Protein AF-A0A067PQX0-F1 (afdb_monomer_lite)

Radius of gyration: 15.1 Å; chains: 1; bounding box: 42×31×38 Å

Secondary structure (DSSP, 8-state):
-HHHHHHHHHHTHHHHTTSS---HHHHHHHHHTTHHHHHHHTTGGG--HHHHHHHHHHH-HHHHTSSHHHHHHHHHHHHHHHHHHHHHHHTT-

Organism: NCBI:txid933084

Foldseek 3Di:
DVQLVVQLVVQCVCVVVVVDDDDPVVSVLSSLVSNLVSCLVVQVLVDDPVVVVVVCVVCPPCNCVVDPSSVVSVVSNVVSSVVVVCCVVPVPD

Structure (mmCIF, N/CA/C/O backbone):
data_AF-A0A067PQX0-F1
#
_entry.id   AF-A0A067PQX0-F1
#
loop_
_atom_site.group_PDB
_atom_site.id
_atom_site.type_symbol
_atom_site.label_atom_id
_atom_site.label_alt_id
_atom_site.label_comp_id
_atom_site.label_asym_id
_atom_site.label_entity_id
_atom_site.label_seq_id
_atom_site.pdbx_PDB_ins_code
_atom_site.Cartn_x
_atom_site.Cartn_y
_atom_site.Cartn_z
_atom_site.occupancy
_atom_site.B_iso_or_equiv
_atom_site.auth_seq_id
_atom_site.auth_comp_id
_atom_site.auth_asym_id
_atom_site.auth_atom_id
_atom_site.pdbx_PDB_model_num
ATOM 1 N N . MET A 1 1 ? -4.351 -5.892 -9.983 1.00 63.44 1 MET A N 1
ATOM 2 C CA . MET A 1 1 ? -4.698 -5.231 -8.704 1.00 63.44 1 MET A CA 1
ATOM 3 C C . MET A 1 1 ? -5.718 -5.972 -7.832 1.00 63.44 1 MET A C 1
ATOM 5 O O . MET A 1 1 ? -5.829 -5.609 -6.671 1.00 63.44 1 MET A O 1
ATOM 9 N N . LEU A 1 2 ? -6.435 -7.012 -8.304 1.00 88.62 2 LEU A N 1
ATOM 10 C CA . LEU A 1 2 ? -7.407 -7.740 -7.456 1.00 88.62 2 LEU A CA 1
ATOM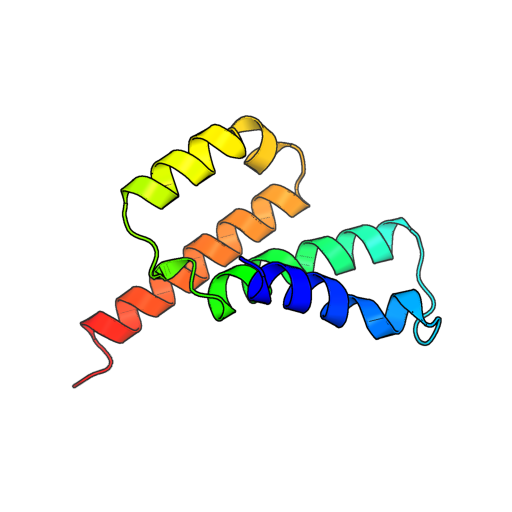 11 C C . LEU A 1 2 ? -6.789 -8.279 -6.157 1.00 88.62 2 LEU A C 1
ATOM 13 O O . LEU A 1 2 ? -7.383 -8.136 -5.096 1.00 88.62 2 LEU A O 1
ATOM 17 N N . ASN A 1 3 ? -5.567 -8.813 -6.226 1.00 95.25 3 ASN A N 1
ATOM 18 C CA . ASN A 1 3 ? -4.875 -9.329 -5.044 1.00 95.25 3 ASN A CA 1
ATOM 19 C C . ASN A 1 3 ? -4.488 -8.218 -4.055 1.00 95.25 3 ASN A C 1
ATOM 21 O O . ASN A 1 3 ? -4.575 -8.424 -2.849 1.00 95.25 3 ASN A O 1
ATOM 25 N N . THR A 1 4 ? -4.124 -7.028 -4.548 1.00 94.31 4 THR A N 1
ATOM 26 C CA . THR A 1 4 ? -3.892 -5.847 -3.703 1.00 94.31 4 THR A CA 1
ATOM 27 C C . THR A 1 4 ? -5.170 -5.459 -2.968 1.00 94.31 4 THR A C 1
ATOM 29 O O . THR A 1 4 ? -5.154 -5.339 -1.750 1.00 94.31 4 THR A O 1
ATOM 32 N N . MET A 1 5 ? -6.292 -5.339 -3.684 1.00 94.25 5 MET A N 1
ATOM 33 C CA . MET A 1 5 ? -7.579 -4.980 -3.077 1.00 94.25 5 MET A CA 1
ATOM 34 C C . MET A 1 5 ? -8.046 -6.024 -2.063 1.00 94.25 5 MET A C 1
ATOM 36 O O . MET A 1 5 ? -8.506 -5.672 -0.983 1.00 94.25 5 MET A O 1
ATOM 40 N N . HIS A 1 6 ? -7.879 -7.307 -2.381 1.00 96.88 6 HIS A N 1
ATOM 41 C CA . HIS A 1 6 ? -8.195 -8.386 -1.456 1.00 96.88 6 HIS A CA 1
ATOM 42 C C . HIS A 1 6 ? -7.304 -8.351 -0.205 1.00 96.88 6 HIS A C 1
ATOM 44 O O . HIS A 1 6 ? -7.805 -8.520 0.903 1.00 96.88 6 HIS A O 1
ATOM 50 N N . CYS A 1 7 ? -6.004 -8.079 -0.357 1.00 97.69 7 CYS A N 1
ATOM 51 C CA . CYS A 1 7 ? -5.078 -7.896 0.764 1.00 97.69 7 CYS A CA 1
ATOM 52 C C . CYS A 1 7 ? -5.530 -6.752 1.682 1.00 97.69 7 CYS A C 1
ATOM 54 O O . CYS A 1 7 ? -5.675 -6.963 2.881 1.00 97.69 7 CYS A O 1
ATOM 56 N N . LEU A 1 8 ? -5.844 -5.584 1.111 1.00 95.56 8 LEU A N 1
ATOM 57 C CA . LEU A 1 8 ? -6.330 -4.420 1.861 1.00 95.56 8 LEU A CA 1
ATOM 58 C C . LEU A 1 8 ? -7.614 -4.742 2.641 1.00 95.56 8 LEU A C 1
ATOM 60 O O . LEU A 1 8 ? -7.739 -4.419 3.816 1.00 95.56 8 LEU A O 1
ATOM 64 N N . GLN A 1 9 ? -8.568 -5.420 2.000 1.00 95.00 9 GLN A N 1
ATOM 65 C CA . GLN A 1 9 ? -9.846 -5.774 2.624 1.00 95.00 9 GLN A CA 1
ATOM 66 C C . GLN A 1 9 ? -9.690 -6.820 3.732 1.00 95.00 9 GLN A C 1
ATOM 68 O O . GLN A 1 9 ? -10.316 -6.710 4.782 1.00 95.00 9 GLN A O 1
ATOM 73 N N . THR A 1 10 ? -8.870 -7.846 3.501 1.00 96.94 10 THR A N 1
ATOM 74 C CA . THR A 1 10 ? -8.668 -8.932 4.471 1.00 96.94 10 THR A CA 1
ATOM 75 C C . THR A 1 10 ? -7.865 -8.492 5.689 1.00 96.94 10 THR A C 1
ATOM 77 O O . THR A 1 10 ? -8.105 -9.010 6.778 1.00 96.94 10 THR A O 1
ATOM 80 N N . ALA A 1 11 ? -6.972 -7.511 5.533 1.00 96.19 11 ALA A N 1
ATOM 81 C CA . ALA A 1 11 ? -6.196 -6.950 6.635 1.00 96.19 11 ALA A CA 1
ATOM 82 C C . ALA 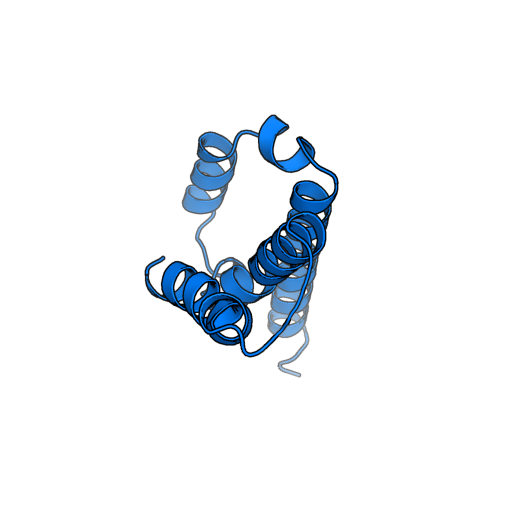A 1 11 ? -7.071 -6.286 7.712 1.00 96.19 11 ALA A C 1
ATOM 84 O O . ALA A 1 11 ? -6.670 -6.273 8.868 1.00 96.19 11 ALA A O 1
ATOM 85 N N . LEU A 1 12 ? -8.268 -5.811 7.346 1.00 96.06 12 LEU A N 1
ATOM 86 C CA . LEU A 1 12 ? -9.204 -5.130 8.249 1.00 96.06 12 LEU A CA 1
ATOM 87 C C . LEU A 1 12 ? -10.329 -6.030 8.785 1.00 96.06 12 LEU A C 1
ATOM 89 O O . LEU A 1 12 ? -11.301 -5.548 9.369 1.00 96.06 12 LEU A O 1
ATOM 93 N N . VAL A 1 13 ? -10.260 -7.347 8.559 1.00 96.69 13 VAL A N 1
ATOM 94 C CA . VAL A 1 13 ? -11.273 -8.291 9.065 1.00 96.69 13 VAL A CA 1
ATOM 95 C C . VAL A 1 13 ? -11.420 -8.236 10.593 1.00 96.69 13 VAL A C 1
ATOM 97 O O . VAL A 1 13 ? -12.566 -8.239 11.055 1.00 96.69 13 VAL A O 1
ATOM 100 N N . PRO A 1 14 ? -10.343 -8.177 11.403 1.00 96.06 14 PRO A N 1
ATOM 101 C CA . PRO A 1 14 ? -10.474 -8.076 12.858 1.00 96.06 14 PRO A CA 1
ATOM 102 C C . PRO A 1 14 ? -11.284 -6.848 13.303 1.00 96.06 14 PRO A C 1
ATOM 104 O O . PRO A 1 14 ? -12.147 -6.952 14.176 1.00 96.06 14 PRO A O 1
ATOM 107 N N . GLU A 1 15 ? -11.069 -5.707 12.659 1.00 95.06 15 GLU A N 1
ATOM 108 C CA . GLU A 1 15 ? -11.759 -4.446 12.918 1.00 95.06 15 GLU A CA 1
ATOM 109 C C . GLU A 1 15 ? -13.211 -4.508 12.429 1.00 95.06 15 GLU A C 1
ATOM 111 O O . GLU A 1 15 ? -14.139 -4.177 13.166 1.00 95.06 15 GLU A O 1
ATOM 116 N N . ALA A 1 16 ? -13.436 -5.013 11.211 1.00 92.31 16 ALA A N 1
ATOM 117 C CA . ALA A 1 16 ? -14.763 -5.118 10.603 1.00 92.31 16 ALA A CA 1
ATOM 118 C C . ALA A 1 16 ? -15.690 -6.115 11.322 1.00 92.31 16 ALA A C 1
ATOM 120 O O . ALA A 1 16 ? -16.912 -6.007 11.229 1.00 92.31 16 ALA A O 1
ATOM 121 N N . THR A 1 17 ? -15.121 -7.091 12.032 1.00 95.62 17 THR A N 1
ATOM 122 C CA . THR A 1 17 ? -15.870 -8.104 12.794 1.00 95.62 17 THR A CA 1
ATOM 123 C C . THR A 1 17 ? -16.027 -7.757 14.275 1.00 95.62 17 THR A C 1
ATOM 125 O O . THR A 1 17 ? -16.666 -8.510 15.010 1.00 95.62 17 THR A O 1
ATOM 128 N N . GLY A 1 18 ? -15.477 -6.623 14.723 1.00 91.50 18 GLY A N 1
ATOM 129 C CA . GLY A 1 18 ? -15.521 -6.202 16.124 1.00 91.50 18 GLY A CA 1
ATOM 130 C C . GLY A 1 18 ? -14.628 -7.032 17.052 1.00 91.50 18 GLY A C 1
ATOM 131 O O . GLY A 1 18 ? -14.818 -7.001 18.266 1.00 91.50 18 GLY A O 1
ATOM 132 N N . ALA A 1 19 ? -13.660 -7.775 16.504 1.00 95.00 19 ALA A N 1
ATOM 133 C CA . ALA A 1 19 ? -12.665 -8.502 17.291 1.00 95.00 19 ALA A CA 1
ATOM 134 C C . ALA A 1 19 ? -11.653 -7.555 17.963 1.00 95.00 19 ALA A C 1
ATOM 136 O O . ALA A 1 19 ? -11.043 -7.915 18.970 1.00 95.00 19 ALA A O 1
ATOM 137 N N . VAL A 1 20 ? -11.498 -6.342 17.425 1.00 94.38 20 VAL A N 1
ATOM 138 C CA . VAL A 1 20 ? -10.674 -5.267 17.983 1.00 94.38 20 VAL A CA 1
ATOM 139 C C . VAL A 1 20 ? -11.553 -4.045 18.232 1.00 94.38 20 VAL A C 1
ATOM 141 O O . VAL A 1 20 ? -12.363 -3.672 17.387 1.00 94.38 20 VAL A O 1
ATOM 144 N N . ASN A 1 21 ? -11.393 -3.416 19.397 1.00 93.75 21 ASN A N 1
ATOM 145 C CA . ASN A 1 21 ? -12.054 -2.156 19.722 1.00 93.75 21 ASN A CA 1
ATOM 146 C C . ASN A 1 21 ? -11.052 -1.003 19.583 1.00 93.75 21 ASN A C 1
ATOM 148 O O . ASN A 1 21 ? -10.024 -1.006 20.260 1.00 93.75 21 ASN A O 1
ATOM 152 N N . MET A 1 22 ? -11.352 -0.033 18.722 1.00 95.06 22 MET A N 1
ATOM 153 C CA . MET A 1 22 ? -10.502 1.128 18.456 1.00 95.06 22 MET A CA 1
ATOM 154 C C . MET A 1 22 ? -11.336 2.338 18.014 1.00 95.06 22 MET A C 1
ATOM 156 O O . MET A 1 22 ? -12.497 2.198 17.628 1.00 95.06 22 MET A O 1
ATOM 160 N N . THR A 1 23 ? -10.760 3.538 18.082 1.00 95.62 23 THR A N 1
ATOM 161 C CA . THR A 1 23 ? -11.400 4.767 17.589 1.00 95.62 23 THR A CA 1
ATOM 162 C C . THR A 1 23 ? -11.380 4.837 16.060 1.00 95.62 23 THR A C 1
ATOM 164 O O . THR A 1 23 ? -10.606 4.142 15.404 1.00 95.62 23 THR A O 1
ATOM 167 N N . CYS A 1 24 ? -12.194 5.721 15.473 1.00 93.12 24 CYS A N 1
ATOM 168 C CA . CYS A 1 24 ? -12.160 5.962 14.027 1.00 93.12 24 CYS A CA 1
ATOM 169 C C . CYS A 1 24 ? -10.781 6.432 13.541 1.00 93.12 24 CYS A C 1
ATOM 171 O O . CYS A 1 24 ? -10.367 6.044 12.454 1.00 93.12 24 CYS A O 1
ATOM 173 N N . ASP A 1 25 ? -10.064 7.224 14.343 1.00 93.88 25 ASP A N 1
ATOM 174 C CA . ASP A 1 25 ? -8.715 7.684 13.997 1.00 93.88 25 ASP A CA 1
ATOM 175 C C . ASP A 1 25 ? -7.719 6.519 14.004 1.00 93.88 25 ASP A C 1
ATOM 177 O O . ASP A 1 25 ? -6.967 6.342 13.054 1.00 93.88 25 ASP A O 1
ATOM 181 N N . GLN A 1 26 ? -7.790 5.648 15.015 1.00 93.44 26 GLN A N 1
ATOM 182 C CA . GLN A 1 26 ? -6.964 4.439 15.068 1.00 93.44 26 GLN A CA 1
ATOM 183 C C . GLN A 1 26 ? -7.268 3.486 13.907 1.00 93.44 26 GLN A C 1
ATOM 185 O O . GLN A 1 26 ? -6.349 2.898 13.341 1.00 93.44 26 GLN A O 1
ATOM 190 N N . LEU A 1 27 ? -8.542 3.354 13.525 1.00 93.88 27 LEU A N 1
ATOM 191 C CA . LEU A 1 27 ? -8.948 2.565 12.365 1.00 93.88 27 LEU A CA 1
ATOM 192 C C . LEU A 1 27 ? -8.414 3.163 11.064 1.00 93.88 27 LEU A C 1
ATOM 194 O O . LEU A 1 27 ? -7.951 2.422 10.201 1.00 93.88 27 LEU A O 1
ATOM 198 N N . LYS A 1 28 ? -8.462 4.493 10.925 1.00 91.75 28 LYS A N 1
ATOM 199 C CA . LYS A 1 28 ? -7.896 5.205 9.778 1.00 91.75 28 LYS A CA 1
ATOM 200 C C . LYS A 1 28 ? -6.409 4.883 9.642 1.00 91.75 28 LYS A C 1
ATOM 202 O O . LYS A 1 28 ? -5.989 4.448 8.574 1.00 91.75 28 LYS A O 1
ATOM 207 N N . ASP A 1 29 ? -5.647 5.051 10.716 1.00 91.12 29 ASP A N 1
ATOM 208 C CA . ASP A 1 29 ? -4.198 4.840 10.709 1.00 91.12 29 ASP A CA 1
ATOM 209 C C . ASP A 1 29 ? -3.864 3.365 10.444 1.00 91.12 29 ASP A C 1
ATOM 211 O O . ASP A 1 29 ? -3.059 3.059 9.569 1.00 91.12 29 ASP A O 1
ATOM 215 N N . THR A 1 30 ? -4.588 2.444 11.092 1.00 91.94 30 THR A N 1
ATOM 216 C CA . THR A 1 30 ? -4.467 0.995 10.852 1.00 91.94 30 THR A CA 1
ATOM 217 C C . THR A 1 30 ? -4.727 0.648 9.388 1.00 91.94 30 THR A C 1
ATOM 219 O O . THR A 1 30 ? -3.986 -0.133 8.805 1.00 91.94 30 THR A O 1
ATOM 222 N N . ALA A 1 31 ? -5.756 1.228 8.765 1.00 92.31 31 ALA A N 1
ATOM 223 C CA . ALA A 1 31 ? -6.055 0.991 7.358 1.00 92.31 31 ALA A CA 1
ATOM 224 C C . ALA A 1 31 ? -4.958 1.536 6.434 1.00 92.31 31 ALA A C 1
ATOM 226 O O . ALA A 1 31 ? -4.565 0.842 5.489 1.00 92.31 31 ALA A O 1
ATOM 227 N N . PHE A 1 32 ? -4.448 2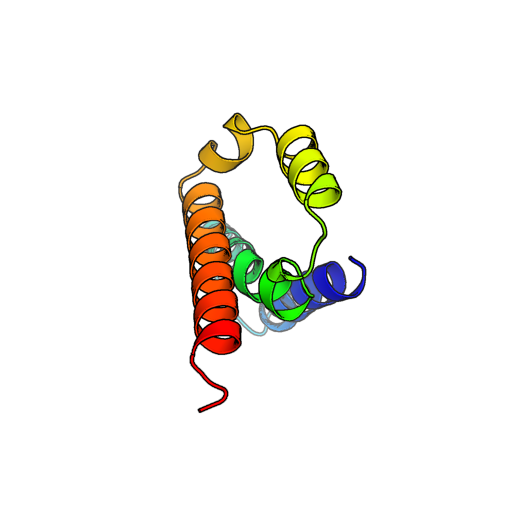.743 6.695 1.00 91.25 32 PHE A N 1
ATOM 228 C CA . PHE A 1 32 ? -3.358 3.320 5.907 1.00 91.25 32 PHE A CA 1
ATOM 229 C C . PHE A 1 32 ? -2.092 2.464 5.989 1.00 91.25 32 PHE A C 1
ATOM 231 O O . PHE A 1 32 ? -1.595 2.084 4.933 1.00 91.25 32 PHE A O 1
ATOM 238 N N . ASP A 1 33 ? -1.692 2.023 7.183 1.00 92.62 33 ASP A N 1
ATOM 239 C CA . ASP A 1 33 ? -0.490 1.206 7.438 1.00 92.62 33 ASP A CA 1
ATOM 240 C C . ASP A 1 33 ? -0.464 -0.158 6.703 1.00 92.62 33 ASP A C 1
ATOM 242 O O . ASP A 1 33 ? 0.543 -0.868 6.682 1.00 92.62 33 ASP A O 1
ATOM 246 N N . THR A 1 34 ? -1.575 -0.576 6.087 1.00 94.06 34 THR A N 1
ATOM 247 C CA . THR A 1 34 ? -1.624 -1.808 5.279 1.00 94.06 34 THR A CA 1
ATOM 248 C C . THR A 1 34 ? -1.165 -1.612 3.833 1.00 94.06 34 THR A C 1
ATOM 250 O O . THR A 1 34 ? -0.874 -2.598 3.141 1.00 94.06 34 THR A O 1
ATOM 253 N N . HIS A 1 35 ? -1.126 -0.369 3.342 1.00 92.31 35 HIS A N 1
ATOM 254 C CA . HIS A 1 35 ? -1.039 -0.081 1.915 1.00 92.31 35 HIS A CA 1
ATOM 255 C C . HIS A 1 35 ? 0.297 -0.532 1.336 1.00 92.31 35 HIS A C 1
ATOM 257 O O . HIS A 1 35 ? 0.303 -1.388 0.443 1.00 92.31 35 HIS A O 1
ATOM 263 N N . ALA A 1 36 ? 1.420 -0.030 1.851 1.00 92.50 36 ALA A N 1
ATOM 264 C CA . ALA A 1 36 ? 2.754 -0.351 1.357 1.00 92.50 36 ALA A CA 1
ATOM 265 C C . ALA A 1 36 ? 2.971 -1.869 1.309 1.00 92.50 36 ALA A C 1
ATOM 267 O O . ALA A 1 36 ? 3.294 -2.430 0.257 1.00 92.50 36 ALA A O 1
ATOM 268 N N . GLY A 1 37 ? 2.674 -2.564 2.411 1.00 94.69 37 GLY A N 1
ATOM 269 C CA . GLY A 1 37 ? 2.787 -4.018 2.497 1.00 94.69 37 GLY A CA 1
ATOM 270 C C . GLY A 1 37 ? 1.952 -4.757 1.445 1.00 94.69 37 GLY A C 1
ATOM 271 O O . GLY A 1 37 ? 2.448 -5.688 0.798 1.00 94.69 37 GLY A O 1
ATOM 272 N N . CYS A 1 38 ? 0.698 -4.349 1.232 1.00 95.50 38 CYS A N 1
ATOM 273 C CA . CYS A 1 38 ? -0.173 -4.961 0.232 1.00 95.50 38 CYS A CA 1
ATOM 274 C C . CYS A 1 38 ? 0.262 -4.659 -1.209 1.00 95.50 38 CYS A C 1
ATOM 276 O O . CYS A 1 38 ? 0.170 -5.551 -2.053 1.00 95.50 38 CYS A O 1
ATOM 278 N N . TYR A 1 39 ? 0.769 -3.465 -1.523 1.00 92.81 39 TYR A N 1
ATOM 279 C CA . TYR A 1 39 ? 1.281 -3.159 -2.864 1.00 92.81 39 TYR A CA 1
ATOM 280 C C . TYR A 1 39 ? 2.579 -3.918 -3.173 1.00 92.81 39 TYR A C 1
ATOM 282 O O . TYR A 1 39 ? 2.698 -4.527 -4.242 1.00 92.81 39 TYR A O 1
ATOM 290 N N . LEU A 1 40 ? 3.519 -3.957 -2.223 1.00 93.50 40 LEU A N 1
ATOM 291 C CA . LEU A 1 40 ? 4.797 -4.663 -2.353 1.00 93.50 40 LEU A CA 1
ATOM 292 C C . LEU A 1 40 ? 4.593 -6.162 -2.609 1.00 93.50 40 LEU A C 1
ATOM 294 O O . LEU A 1 40 ? 5.087 -6.702 -3.603 1.00 93.50 40 LEU A O 1
ATOM 298 N N . LYS A 1 41 ? 3.790 -6.830 -1.767 1.00 93.88 41 LYS A N 1
ATOM 299 C CA . LYS A 1 41 ? 3.485 -8.269 -1.897 1.00 93.88 41 LYS A CA 1
ATOM 300 C C . LYS A 1 41 ? 2.803 -8.617 -3.218 1.00 93.88 41 LYS A C 1
ATOM 302 O O . LYS A 1 41 ? 2.919 -9.746 -3.688 1.00 93.88 41 LYS A O 1
ATOM 307 N N . ASN A 1 42 ? 2.106 -7.656 -3.822 1.00 94.25 42 ASN A N 1
ATOM 308 C CA . ASN A 1 42 ? 1.320 -7.859 -5.033 1.00 94.25 42 ASN A CA 1
ATOM 309 C C . ASN A 1 42 ? 1.959 -7.259 -6.292 1.00 94.25 42 ASN A C 1
ATOM 311 O O . ASN A 1 42 ? 1.278 -7.072 -7.299 1.00 94.25 42 ASN A O 1
ATOM 315 N N . GLY A 1 43 ? 3.278 -7.046 -6.266 1.00 91.62 43 GLY A N 1
ATOM 316 C CA . GLY A 1 43 ? 4.076 -6.869 -7.477 1.00 91.62 43 GLY A CA 1
ATOM 317 C C . GLY A 1 43 ? 4.309 -5.426 -7.910 1.00 91.62 43 GLY A C 1
ATOM 318 O O . GLY A 1 43 ? 4.743 -5.236 -9.042 1.00 91.62 43 GLY A O 1
ATOM 319 N N . LEU A 1 44 ? 4.097 -4.435 -7.034 1.00 91.62 44 LEU A N 1
ATOM 320 C CA . LEU A 1 44 ? 4.397 -3.023 -7.322 1.00 91.62 44 LEU A CA 1
ATOM 321 C C . LEU A 1 44 ? 5.807 -2.842 -7.916 1.00 91.62 44 LEU A C 1
ATOM 323 O O . LEU A 1 44 ? 5.985 -2.198 -8.945 1.00 91.62 44 LEU A O 1
ATOM 327 N N . CYS A 1 45 ? 6.808 -3.499 -7.330 1.00 91.44 45 CYS A N 1
ATOM 328 C CA . CYS A 1 45 ? 8.208 -3.377 -7.753 1.00 91.44 45 CYS A CA 1
ATOM 329 C C . CYS A 1 45 ? 8.534 -4.093 -9.070 1.00 91.44 45 CYS A C 1
ATOM 331 O O . CYS A 1 45 ? 9.649 -3.991 -9.565 1.00 91.44 45 CYS A O 1
ATOM 333 N N . LYS A 1 46 ? 7.588 -4.858 -9.623 1.00 90.69 46 LYS A N 1
ATOM 334 C CA . LYS A 1 46 ? 7.737 -5.575 -10.897 1.00 90.69 46 LYS A CA 1
ATOM 335 C C . LYS A 1 46 ? 6.976 -4.893 -12.033 1.00 90.69 46 LYS A C 1
ATOM 337 O O . LYS A 1 46 ? 6.965 -5.417 -13.145 1.00 90.69 46 LYS A O 1
ATOM 342 N N . LEU A 1 47 ? 6.316 -3.769 -11.753 1.00 90.25 47 LEU A N 1
ATOM 343 C CA . LEU A 1 47 ? 5.593 -3.013 -12.762 1.00 90.25 47 LEU A CA 1
ATOM 344 C C . LEU A 1 47 ? 6.562 -2.411 -13.791 1.00 90.25 47 LEU A C 1
ATOM 346 O O . LEU A 1 47 ? 7.644 -1.945 -13.418 1.00 90.25 47 LEU A O 1
ATOM 350 N N . PRO A 1 48 ? 6.188 -2.392 -15.081 1.00 91.06 48 PRO A N 1
ATOM 351 C CA . PRO A 1 48 ? 6.966 -1.705 -16.097 1.00 91.06 48 PRO A CA 1
ATOM 352 C C . PRO A 1 48 ? 6.948 -0.183 -15.862 1.00 91.06 48 PRO A C 1
ATOM 354 O O . PRO A 1 48 ? 6.016 0.342 -15.249 1.00 91.06 48 PRO A O 1
ATOM 357 N N . PRO A 1 49 ? 7.929 0.565 -16.399 1.00 88.19 49 PRO A N 1
ATOM 358 C CA . PRO A 1 49 ? 7.982 2.021 -16.242 1.00 88.19 49 PRO A CA 1
ATOM 359 C C . PRO A 1 49 ? 6.711 2.767 -16.680 1.00 88.19 49 PRO A C 1
ATOM 361 O O . PRO A 1 49 ? 6.368 3.778 -16.076 1.00 88.19 49 PRO A O 1
ATOM 364 N N . SER A 1 50 ? 5.986 2.266 -17.689 1.00 91.81 50 SER A N 1
ATOM 365 C CA . SER A 1 50 ? 4.713 2.849 -18.143 1.00 91.81 50 SER A CA 1
ATOM 366 C C . SER A 1 50 ? 3.650 2.882 -17.048 1.00 91.81 50 SER A C 1
ATOM 368 O O . SER A 1 50 ? 2.891 3.842 -16.949 1.00 91.81 50 SER A O 1
ATOM 370 N N . ASP A 1 51 ? 3.616 1.851 -16.209 1.00 89.50 51 ASP A N 1
ATOM 371 C CA . ASP A 1 51 ? 2.612 1.713 -15.160 1.00 89.50 51 ASP A CA 1
ATOM 372 C C . ASP A 1 51 ? 2.946 2.631 -13.981 1.00 89.50 51 ASP A C 1
ATOM 374 O O . ASP A 1 51 ? 2.045 3.184 -13.359 1.00 89.50 51 ASP A O 1
ATOM 378 N N . TRP A 1 52 ? 4.233 2.875 -13.718 1.00 86.50 52 TRP A N 1
ATOM 379 C CA . TRP A 1 52 ? 4.668 3.882 -12.747 1.00 86.50 52 TRP A CA 1
ATOM 380 C C . TRP A 1 52 ? 4.284 5.302 -13.163 1.00 86.50 52 TRP A C 1
ATOM 382 O O . TRP A 1 52 ? 3.849 6.081 -12.316 1.00 86.50 52 TRP A O 1
ATOM 392 N N . ILE A 1 53 ? 4.388 5.627 -14.456 1.00 88.00 53 ILE A N 1
ATOM 393 C CA . ILE A 1 53 ? 3.908 6.911 -14.989 1.00 88.00 53 ILE A CA 1
ATOM 394 C C . ILE A 1 53 ? 2.401 7.037 -14.746 1.00 88.00 53 ILE A C 1
ATOM 396 O O . ILE A 1 53 ? 1.959 8.022 -14.159 1.00 88.00 53 ILE A O 1
ATOM 400 N N . ALA A 1 54 ? 1.627 6.007 -15.103 1.00 89.81 54 ALA A N 1
ATOM 401 C CA . ALA A 1 54 ? 0.183 6.001 -14.884 1.00 89.81 54 ALA A CA 1
ATOM 402 C C . ALA A 1 54 ? -0.192 6.126 -13.395 1.00 89.81 54 ALA A C 1
ATOM 404 O O . ALA A 1 54 ? -1.125 6.849 -13.059 1.00 89.81 54 ALA A O 1
ATOM 405 N N . ILE A 1 55 ? 0.536 5.466 -12.484 1.00 85.12 55 ILE A N 1
ATOM 406 C CA . ILE A 1 55 ? 0.321 5.596 -11.033 1.00 85.12 55 ILE A CA 1
ATOM 407 C C . ILE A 1 55 ? 0.503 7.048 -10.588 1.00 85.12 55 ILE A C 1
ATOM 409 O O . ILE A 1 55 ? -0.348 7.580 -9.880 1.00 85.12 55 ILE A O 1
ATOM 413 N N . VAL A 1 56 ? 1.583 7.701 -11.018 1.00 82.62 56 VAL A N 1
ATOM 414 C CA . VAL A 1 56 ? 1.856 9.100 -10.671 1.00 82.62 56 VAL A CA 1
ATOM 415 C C . VAL A 1 56 ? 0.774 10.036 -11.219 1.00 82.62 56 VAL A C 1
ATOM 417 O O . VAL A 1 56 ? 0.334 10.936 -10.507 1.00 82.62 56 VAL A O 1
ATOM 420 N N . GLU A 1 57 ? 0.310 9.812 -12.449 1.00 85.81 57 GLU A N 1
ATOM 421 C CA . GLU A 1 57 ? -0.758 10.607 -13.069 1.00 85.81 57 GLU A CA 1
ATOM 422 C C . GLU A 1 57 ? -2.111 10.426 -12.369 1.00 85.81 57 GLU A C 1
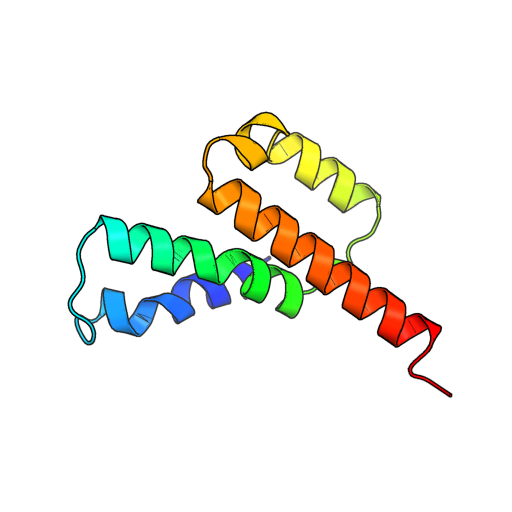ATOM 424 O O . GLU A 1 57 ? -2.822 11.404 -12.146 1.00 85.81 57 GLU A O 1
ATOM 429 N N . ILE A 1 58 ? -2.465 9.188 -12.007 1.00 83.31 58 ILE A N 1
ATOM 430 C CA . ILE A 1 58 ? -3.741 8.859 -11.355 1.00 83.31 58 ILE A CA 1
ATOM 431 C C . ILE A 1 58 ? -3.768 9.367 -9.921 1.00 83.31 58 ILE A C 1
ATOM 433 O O . ILE A 1 58 ? -4.770 9.938 -9.492 1.00 83.31 58 ILE A O 1
ATOM 437 N N . VAL A 1 59 ? -2.698 9.115 -9.164 1.00 74.75 59 VAL A N 1
ATOM 438 C CA . VAL A 1 59 ? -2.654 9.521 -7.763 1.00 74.75 59 VAL A CA 1
ATOM 439 C C . VAL A 1 59 ? -2.468 11.029 -7.668 1.00 74.75 59 VAL A C 1
ATOM 441 O O . VAL A 1 59 ? -3.036 11.619 -6.767 1.00 74.75 59 VAL A O 1
ATOM 444 N N . ASN A 1 60 ? -1.787 11.663 -8.628 1.00 70.56 60 ASN A N 1
ATOM 445 C CA . ASN A 1 60 ? -1.292 13.035 -8.538 1.00 70.56 60 ASN A CA 1
ATOM 446 C C . ASN A 1 60 ? -0.300 13.185 -7.367 1.00 70.56 60 ASN A C 1
ATOM 448 O O . ASN A 1 60 ? -0.531 12.724 -6.247 1.00 70.56 60 ASN A O 1
ATOM 452 N N . PHE A 1 61 ? 0.833 13.854 -7.605 1.00 64.56 61 PHE A N 1
ATOM 453 C CA . PHE A 1 61 ? 1.850 14.042 -6.566 1.00 64.56 61 PHE A CA 1
ATOM 454 C C . PHE A 1 61 ? 1.264 14.692 -5.315 1.00 64.56 61 PHE A C 1
ATOM 456 O O . PHE A 1 61 ? 1.610 14.289 -4.213 1.00 64.56 61 PHE A O 1
ATOM 463 N N . GLU A 1 62 ? 0.332 15.632 -5.466 1.00 62.19 62 GLU A N 1
ATOM 464 C CA . GLU A 1 62 ? -0.303 16.297 -4.327 1.00 62.19 62 GLU A CA 1
ATOM 465 C C . GLU A 1 62 ? -0.988 15.309 -3.376 1.00 62.19 62 GLU A C 1
ATOM 467 O O . GLU A 1 62 ? -0.835 15.442 -2.167 1.00 62.19 62 GLU A O 1
ATOM 472 N N . THR A 1 63 ? -1.673 14.280 -3.882 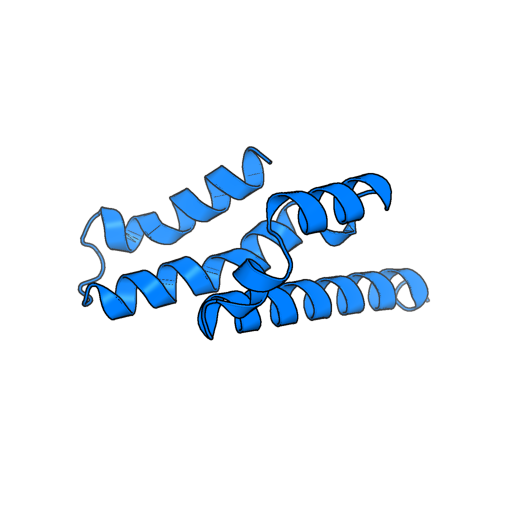1.00 64.25 63 THR A N 1
ATOM 473 C CA . THR A 1 63 ? -2.382 13.299 -3.045 1.00 64.25 63 THR A CA 1
ATOM 474 C C . THR A 1 63 ? -1.434 12.374 -2.291 1.00 64.25 63 THR A C 1
ATOM 476 O O . THR A 1 63 ? -1.753 11.973 -1.173 1.00 64.25 63 THR A O 1
ATOM 479 N N . LEU A 1 64 ? -0.237 12.110 -2.825 1.00 63.53 64 LEU A N 1
ATOM 480 C CA . LEU A 1 64 ? 0.811 11.384 -2.095 1.00 63.53 64 LEU A CA 1
ATOM 481 C C . LEU A 1 64 ? 1.307 12.161 -0.862 1.00 63.53 64 LEU A C 1
ATOM 483 O O . LEU A 1 64 ? 1.819 11.555 0.074 1.00 63.53 64 LEU A O 1
ATOM 487 N N . PHE A 1 65 ? 1.130 13.487 -0.837 1.00 62.84 65 PHE A N 1
ATOM 488 C CA . PHE A 1 65 ? 1.538 14.364 0.267 1.00 62.84 65 PHE A CA 1
ATOM 489 C C . PHE A 1 65 ? 0.355 15.018 1.003 1.00 62.84 65 PHE A C 1
ATOM 491 O O . PHE A 1 65 ? 0.567 15.873 1.863 1.00 62.84 65 PHE A O 1
ATOM 498 N N . GLN A 1 66 ? -0.891 14.640 0.689 1.00 71.25 66 GLN A N 1
ATOM 499 C CA . GLN A 1 66 ? -2.092 15.248 1.283 1.00 71.25 66 GLN A CA 1
ATOM 500 C C . GLN A 1 66 ? -2.279 14.892 2.763 1.00 71.25 66 GLN A C 1
ATOM 502 O O . GLN A 1 66 ? -2.944 15.630 3.491 1.00 71.25 66 GLN A O 1
ATOM 507 N N . SER A 1 67 ? -1.687 13.790 3.224 1.00 77.88 67 SER A N 1
ATOM 508 C CA . SER A 1 67 ? -1.628 13.432 4.639 1.00 77.88 67 SER A CA 1
ATO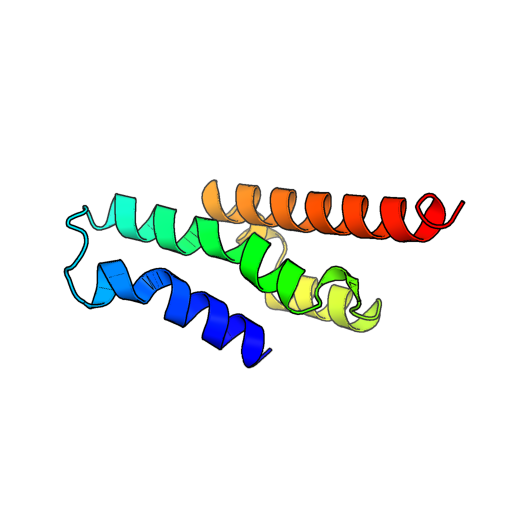M 509 C C . SER A 1 67 ? -0.269 12.840 4.997 1.00 77.88 67 SER A C 1
ATOM 511 O O . SER A 1 67 ? 0.446 12.308 4.145 1.00 77.88 67 SER A O 1
ATOM 513 N N . TRP A 1 68 ? 0.078 12.925 6.284 1.00 78.94 68 TRP A N 1
ATOM 514 C CA . TRP A 1 68 ? 1.280 12.287 6.820 1.00 78.94 68 TRP A CA 1
ATOM 515 C C . TRP A 1 68 ? 1.282 10.773 6.564 1.00 78.94 68 TRP A C 1
ATOM 517 O O . TRP A 1 68 ? 2.307 10.223 6.170 1.00 78.94 68 TRP A O 1
ATOM 527 N N . ASP A 1 69 ? 0.119 10.131 6.691 1.00 83.38 69 ASP A N 1
ATOM 528 C CA . ASP A 1 69 ? -0.039 8.691 6.471 1.00 83.38 69 ASP A CA 1
ATOM 529 C C . ASP A 1 69 ? 0.190 8.319 4.997 1.00 83.38 69 ASP A C 1
ATOM 531 O O . ASP A 1 69 ? 0.937 7.393 4.699 1.00 83.38 69 ASP A O 1
ATOM 535 N N . ALA A 1 70 ? -0.364 9.090 4.052 1.00 77.19 70 ALA A N 1
ATOM 536 C CA . ALA A 1 70 ? -0.150 8.859 2.620 1.00 77.19 70 ALA A CA 1
ATOM 537 C C . ALA A 1 70 ? 1.329 9.012 2.227 1.00 77.19 70 ALA A C 1
ATOM 539 O O . ALA A 1 70 ? 1.860 8.225 1.434 1.00 77.19 70 ALA A O 1
ATOM 540 N N . PHE A 1 71 ? 2.012 9.993 2.820 1.00 80.69 71 PHE A N 1
ATOM 541 C CA . PHE A 1 71 ? 3.435 10.201 2.592 1.00 80.69 71 PHE A CA 1
ATOM 542 C C . PHE A 1 71 ? 4.274 9.051 3.159 1.00 80.69 71 PHE A C 1
ATOM 544 O O . PHE A 1 71 ? 5.138 8.523 2.455 1.00 80.69 71 PHE A O 1
ATOM 551 N N . LYS A 1 72 ? 3.997 8.630 4.399 1.00 86.06 72 LYS A N 1
ATOM 552 C CA . LYS A 1 72 ? 4.661 7.495 5.052 1.00 86.06 72 LYS A CA 1
ATOM 553 C C . LYS A 1 72 ? 4.558 6.232 4.194 1.00 86.06 72 LYS A C 1
ATOM 555 O O . LYS A 1 72 ? 5.589 5.667 3.835 1.00 86.06 72 LYS A O 1
ATOM 560 N N . GLU A 1 73 ? 3.353 5.853 3.778 1.00 85.31 73 GLU A N 1
ATOM 561 C CA . GLU A 1 73 ? 3.133 4.645 2.970 1.00 85.31 73 GLU A CA 1
ATOM 562 C C . GLU A 1 73 ? 3.841 4.707 1.610 1.00 85.31 73 GLU A C 1
ATOM 564 O O . GLU A 1 73 ? 4.362 3.706 1.114 1.00 85.31 73 GLU A O 1
ATOM 569 N N . THR A 1 74 ? 3.916 5.896 1.007 1.00 81.81 74 THR A N 1
ATOM 570 C CA . THR A 1 74 ? 4.663 6.111 -0.240 1.00 81.81 74 THR A CA 1
ATOM 571 C C . THR A 1 74 ? 6.158 5.852 -0.043 1.00 81.81 74 THR A C 1
ATOM 573 O O . THR A 1 74 ? 6.786 5.176 -0.862 1.00 81.81 74 THR A O 1
ATOM 576 N N . VAL A 1 75 ? 6.733 6.365 1.050 1.00 83.50 75 VAL A N 1
ATOM 577 C CA . VAL A 1 75 ? 8.145 6.156 1.397 1.00 83.50 75 VAL A CA 1
ATOM 578 C C . VAL A 1 75 ? 8.419 4.686 1.711 1.00 83.50 75 VAL A C 1
ATOM 580 O O . VAL A 1 75 ? 9.401 4.140 1.212 1.00 83.50 75 VAL A O 1
ATOM 583 N N . GLU A 1 76 ? 7.550 4.025 2.476 1.00 87.94 76 GLU A N 1
ATOM 584 C CA . GLU A 1 76 ? 7.691 2.603 2.809 1.00 87.94 76 GLU A CA 1
ATOM 585 C C . GLU A 1 76 ? 7.614 1.709 1.564 1.00 87.94 76 GLU A C 1
ATOM 587 O O . GLU A 1 76 ? 8.442 0.813 1.385 1.00 87.94 76 GLU A O 1
ATOM 592 N N . ALA A 1 77 ? 6.688 1.988 0.642 1.00 85.62 77 ALA A N 1
ATOM 593 C CA . ALA A 1 77 ? 6.603 1.276 -0.630 1.00 85.62 77 ALA A CA 1
ATOM 594 C C . ALA A 1 77 ? 7.854 1.494 -1.501 1.00 85.62 77 ALA A C 1
ATOM 596 O O . ALA A 1 77 ? 8.371 0.549 -2.103 1.00 85.62 77 ALA A O 1
ATOM 597 N N . ALA A 1 78 ? 8.376 2.722 -1.555 1.00 83.75 78 ALA A N 1
ATOM 598 C CA . ALA A 1 78 ? 9.599 3.028 -2.290 1.00 83.75 78 ALA A CA 1
ATOM 599 C C . ALA A 1 78 ? 10.821 2.305 -1.697 1.00 83.75 78 ALA A C 1
ATOM 601 O O . ALA A 1 78 ? 11.597 1.698 -2.440 1.00 83.75 78 ALA A O 1
ATOM 602 N N . ALA A 1 79 ? 10.966 2.322 -0.368 1.00 85.44 79 ALA A N 1
ATOM 603 C CA . ALA A 1 79 ? 12.029 1.622 0.348 1.00 85.44 79 ALA A CA 1
ATOM 604 C C . ALA A 1 79 ? 11.960 0.106 0.112 1.00 85.44 79 ALA A C 1
ATOM 606 O O . ALA A 1 79 ? 12.954 -0.494 -0.293 1.00 85.44 79 ALA A O 1
ATOM 607 N N . GLY A 1 80 ? 10.775 -0.500 0.240 1.00 85.25 80 GLY A N 1
ATOM 608 C CA . GLY A 1 80 ? 10.587 -1.930 -0.011 1.00 85.25 80 GLY A CA 1
ATOM 609 C C . GLY A 1 80 ? 10.907 -2.342 -1.452 1.00 85.25 80 GLY A C 1
ATOM 610 O O . GLY A 1 80 ? 11.465 -3.415 -1.686 1.00 85.25 80 GLY A O 1
ATOM 611 N N . CYS A 1 81 ? 10.633 -1.484 -2.442 1.00 87.88 81 CYS A N 1
ATOM 612 C CA . CYS A 1 81 ? 11.072 -1.746 -3.812 1.00 87.88 81 CYS A CA 1
ATOM 613 C C . CYS A 1 81 ? 12.580 -1.593 -3.995 1.00 87.88 81 CYS A C 1
ATOM 615 O O . CYS A 1 81 ? 13.176 -2.381 -4.729 1.00 87.88 81 CYS A O 1
ATOM 617 N N . MET A 1 82 ? 13.218 -0.636 -3.321 1.00 87.19 82 MET A N 1
ATOM 618 C CA . MET A 1 82 ? 14.675 -0.518 -3.328 1.00 87.19 82 MET A CA 1
ATOM 619 C C . MET A 1 82 ? 15.336 -1.776 -2.752 1.00 87.19 82 MET A C 1
ATOM 621 O O . MET A 1 82 ? 16.238 -2.319 -3.384 1.00 87.19 82 MET A O 1
ATOM 625 N N . GLU A 1 83 ? 14.845 -2.286 -1.620 1.00 82.69 83 GLU A N 1
ATOM 626 C CA . GLU A 1 83 ? 15.295 -3.553 -1.026 1.00 82.69 83 GLU A CA 1
ATOM 627 C C . GLU A 1 83 ? 15.104 -4.746 -1.974 1.00 82.69 83 GLU A C 1
ATOM 629 O O . GLU A 1 83 ? 15.980 -5.599 -2.112 1.00 82.69 83 GLU A O 1
ATOM 634 N N . PHE A 1 84 ? 13.978 -4.796 -2.687 1.00 75.88 84 PHE A N 1
ATOM 635 C CA . PHE A 1 84 ? 13.747 -5.818 -3.705 1.00 75.88 84 PHE A CA 1
ATOM 636 C C . PHE A 1 84 ? 14.793 -5.755 -4.831 1.00 75.88 84 PHE A C 1
ATOM 638 O O . PHE A 1 84 ? 15.335 -6.788 -5.232 1.00 75.88 84 PHE A O 1
ATOM 645 N N . TYR A 1 85 ? 15.117 -4.559 -5.329 1.00 80.94 85 TYR A N 1
ATOM 646 C CA . TYR A 1 85 ? 16.135 -4.390 -6.368 1.00 80.94 85 TYR A CA 1
ATOM 647 C C . TYR A 1 85 ? 17.545 -4.719 -5.871 1.00 80.94 85 TYR A C 1
ATOM 649 O O . TYR A 1 85 ? 18.303 -5.358 -6.600 1.00 80.94 85 TYR A O 1
ATOM 657 N N . THR A 1 86 ? 17.908 -4.336 -4.644 1.00 83.75 86 THR A N 1
ATOM 658 C CA . THR A 1 86 ? 19.218 -4.691 -4.079 1.00 83.75 86 THR A CA 1
ATOM 659 C C . THR A 1 86 ? 19.351 -6.203 -3.905 1.00 83.75 86 THR A C 1
ATOM 661 O O . THR A 1 86 ? 20.389 -6.756 -4.268 1.00 83.75 86 THR A O 1
ATOM 664 N N . PHE A 1 87 ? 18.299 -6.897 -3.459 1.00 74.94 87 PHE A N 1
ATOM 665 C CA . PHE A 1 87 ? 18.273 -8.361 -3.415 1.00 74.94 87 PHE A CA 1
ATOM 666 C C . PHE A 1 87 ? 18.472 -8.991 -4.802 1.00 74.94 87 PHE A C 1
ATOM 668 O O . PHE A 1 87 ? 19.290 -9.896 -4.942 1.00 74.94 87 PHE A O 1
ATOM 675 N N . LEU A 1 88 ? 17.789 -8.505 -5.845 1.00 71.88 88 LEU A N 1
ATOM 676 C CA . LEU A 1 88 ? 17.967 -9.031 -7.206 1.00 71.88 88 LEU A CA 1
ATOM 677 C C . LEU A 1 88 ? 19.379 -8.809 -7.767 1.00 71.88 88 LEU A C 1
ATOM 679 O O . LEU A 1 88 ? 19.880 -9.652 -8.505 1.00 71.88 88 LEU A O 1
ATOM 683 N N . LEU A 1 89 ? 20.009 -7.675 -7.451 1.00 82.56 89 LEU A N 1
ATOM 684 C CA . LEU A 1 89 ? 21.330 -7.320 -7.977 1.00 82.56 89 LEU A CA 1
ATOM 685 C C . LEU A 1 89 ? 22.482 -8.002 -7.227 1.00 82.56 89 LEU A C 1
ATOM 687 O O . LEU A 1 89 ? 23.510 -8.288 -7.838 1.00 82.56 89 LEU A O 1
ATOM 691 N N . TYR A 1 90 ? 22.327 -8.249 -5.922 1.00 79.94 90 TYR A N 1
ATOM 692 C CA . TYR A 1 90 ? 23.430 -8.668 -5.046 1.00 79.94 90 TYR A CA 1
ATOM 693 C C . TYR A 1 90 ? 23.167 -9.953 -4.244 1.00 79.94 90 TYR A C 1
ATOM 695 O O . TYR A 1 90 ? 24.104 -10.515 -3.688 1.00 79.94 90 TYR A O 1
ATOM 703 N N . GLY A 1 91 ? 21.925 -10.437 -4.171 1.00 55.97 91 GLY A N 1
ATOM 704 C CA . GLY A 1 91 ? 21.511 -11.586 -3.351 1.00 55.97 91 GLY A CA 1
ATOM 705 C C . GLY A 1 91 ? 21.617 -12.958 -4.026 1.00 55.97 91 GLY A C 1
ATOM 706 O O . GLY A 1 91 ? 21.139 -13.940 -3.465 1.00 55.97 91 GLY A O 1
ATOM 707 N N . GLN A 1 92 ? 22.207 -13.034 -5.224 1.00 55.09 92 GLN A N 1
ATOM 708 C CA . GLN A 1 92 ? 22.373 -14.273 -6.000 1.00 55.09 92 GLN A CA 1
ATOM 709 C C . GLN A 1 92 ? 23.842 -14.745 -6.097 1.00 55.09 92 GLN A C 1
ATOM 711 O O . GLN A 1 92 ? 24.163 -15.581 -6.942 1.00 55.09 92 GLN A O 1
ATOM 716 N N . LEU A 1 93 ? 24.723 -14.203 -5.242 1.00 45.84 93 LEU A N 1
ATOM 717 C CA . LEU A 1 93 ? 26.117 -14.633 -5.055 1.00 45.84 93 LEU A CA 1
ATOM 718 C C . LEU A 1 93 ? 26.249 -15.637 -3.906 1.00 45.84 93 LEU A C 1
ATOM 720 O O . LEU A 1 93 ? 25.660 -15.378 -2.833 1.00 45.84 93 LEU A O 1
#

Sequence (93 aa):
MLNTMHCLQTALVPEATGAVNMTCDQLKDTAFDTHAGCYLKNGLCKLPPSDWIAIVEIVNFETLFQSWDAFKETVEAAAGCMEFYTFLLYGQL

pLDDT: mean 86.01, std 10.85, range [45.84, 97.69]